Protein AF-A0A3M2EVM1-F1 (afdb_monomer)

Secondary structure (DSSP, 8-state):
--HHHHHHHHHHHHHHHHHHH-S-HHHHHHHHHHHHHHHHHSTT-HHHHHHHHHTS-----TTT--TT-EEEEEETTEEEEEEEEEEETTEEEEEEEEEE---S-------S------TTHHHHH-TT--PPP--------

Nearest PDB structures (foldseek):
  7jt1-assembly1_U  TM=2.505E-01  e=3.235E+00  Escherichia coli K-12
  3k44-assembly4_D  TM=2.406E-01  e=3.235E+00  Drosophila melanogaster

Solvent-accessible surface area (backbone atoms only — not comparable to full-atom values): 9031 Å² total; per-residue (Å²): 136,56,73,49,71,73,27,41,64,55,34,56,49,49,54,48,49,41,70,73,68,47,79,48,65,60,59,35,50,51,55,51,50,51,42,51,54,46,32,73,75,43,73,75,40,38,54,57,39,40,59,53,52,72,66,71,71,79,93,72,58,81,85,75,65,49,70,69,43,77,46,76,44,83,54,98,94,32,38,39,36,26,26,32,64,43,76,58,88,92,46,74,41,62,42,84,63,43,83,41,76,87,72,95,76,83,91,75,82,87,65,98,73,83,91,77,87,67,89,54,50,63,54,72,75,41,73,85,65,85,70,83,75,79,79,78,76,75,78,86,128

Mean predicted aligned error: 8.32 Å

Structure (mmCIF, N/CA/C/O backbone):
data_AF-A0A3M2EVM1-F1
#
_entry.id   AF-A0A3M2EVM1-F1
#
loop_
_atom_site.group_PDB
_atom_site.id
_atom_site.type_symbol
_atom_site.label_atom_id
_atom_site.label_alt_id
_atom_site.label_comp_id
_atom_site.label_asym_id
_atom_site.label_entity_id
_atom_site.label_seq_id
_atom_site.pdbx_PDB_ins_code
_atom_site.Cartn_x
_atom_site.Cartn_y
_atom_site.Cartn_z
_atom_site.occupancy
_atom_site.B_iso_or_equiv
_atom_site.auth_seq_id
_atom_site.auth_comp_id
_atom_site.auth_asym_id
_atom_site.auth_atom_id
_atom_site.pdbx_PDB_model_num
ATOM 1 N N . MET A 1 1 ? 6.120 8.498 -31.156 1.00 51.50 1 MET A N 1
ATOM 2 C CA . MET A 1 1 ? 5.994 8.463 -29.690 1.00 51.50 1 MET A CA 1
ATOM 3 C C . MET A 1 1 ? 4.532 8.591 -29.350 1.00 51.50 1 MET A C 1
ATOM 5 O O . MET A 1 1 ? 3.882 9.503 -29.851 1.00 51.50 1 MET A O 1
ATOM 9 N N . THR A 1 2 ? 4.002 7.641 -28.594 1.00 62.28 2 THR A N 1
ATOM 10 C CA . THR A 1 2 ? 2.619 7.713 -28.114 1.00 62.28 2 THR A CA 1
ATOM 11 C C . THR A 1 2 ? 2.567 8.568 -26.849 1.00 62.28 2 THR A C 1
ATOM 13 O O . THR A 1 2 ? 3.534 8.617 -26.095 1.00 62.28 2 THR A O 1
ATOM 16 N N . PHE A 1 3 ? 1.437 9.229 -26.594 1.00 60.69 3 PHE A N 1
ATOM 17 C CA . PHE A 1 3 ? 1.199 10.007 -25.367 1.00 60.69 3 PHE A CA 1
ATOM 18 C C . PHE A 1 3 ? 1.494 9.195 -24.087 1.00 60.69 3 PHE A C 1
ATOM 20 O O . PHE A 1 3 ? 2.049 9.699 -23.112 1.00 60.69 3 PHE A O 1
ATOM 27 N N . LYS A 1 4 ? 1.231 7.883 -24.145 1.00 63.31 4 LYS A N 1
ATOM 28 C CA . LYS A 1 4 ? 1.551 6.915 -23.096 1.00 63.31 4 LYS A CA 1
ATOM 29 C C . LYS A 1 4 ? 3.052 6.839 -22.783 1.00 63.31 4 LYS A C 1
ATOM 31 O O . LYS A 1 4 ? 3.411 6.750 -21.617 1.00 63.31 4 LYS A O 1
ATOM 36 N N . GLU A 1 5 ? 3.933 6.895 -23.782 1.00 65.50 5 GLU A N 1
ATOM 37 C CA . GLU A 1 5 ? 5.390 6.768 -23.590 1.00 65.50 5 GLU A CA 1
ATOM 38 C C . GLU A 1 5 ? 6.010 7.986 -22.892 1.00 65.50 5 GLU A C 1
ATOM 40 O O . GLU A 1 5 ? 6.996 7.844 -22.171 1.00 65.50 5 GLU A O 1
ATOM 45 N N . THR A 1 6 ? 5.433 9.175 -23.080 1.00 75.75 6 THR A N 1
ATOM 46 C CA . THR A 1 6 ? 5.966 10.424 -22.519 1.00 75.75 6 THR A CA 1
ATOM 47 C C . THR A 1 6 ? 5.571 10.651 -21.062 1.00 75.75 6 THR A C 1
ATOM 49 O O . THR A 1 6 ? 6.338 11.245 -20.310 1.00 75.75 6 THR A O 1
ATOM 52 N N . GLU A 1 7 ? 4.404 10.163 -20.643 1.00 84.62 7 GLU A N 1
ATOM 53 C CA . GLU A 1 7 ? 3.851 10.438 -19.310 1.00 84.62 7 GLU A CA 1
ATOM 54 C C . GLU A 1 7 ? 4.084 9.311 -18.291 1.00 84.62 7 GLU A C 1
ATOM 56 O O . GLU A 1 7 ? 4.111 9.554 -17.083 1.00 84.62 7 GLU A O 1
ATOM 61 N N . TYR A 1 8 ? 4.310 8.077 -18.751 1.00 88.44 8 TYR A N 1
ATOM 62 C CA . TYR A 1 8 ? 4.548 6.925 -17.873 1.00 88.44 8 TYR A CA 1
ATOM 63 C C . TYR A 1 8 ? 5.740 7.087 -16.907 1.00 88.44 8 TYR A C 1
ATOM 65 O O . TYR A 1 8 ? 5.630 6.660 -15.753 1.00 88.44 8 TYR A O 1
ATOM 73 N N . PRO A 1 9 ? 6.867 7.724 -17.294 1.00 90.25 9 PRO A N 1
ATOM 74 C CA . PRO A 1 9 ? 7.940 8.027 -16.349 1.00 90.25 9 PRO A CA 1
ATOM 75 C C . PRO A 1 9 ? 7.481 8.875 -15.155 1.00 90.25 9 PRO A C 1
ATOM 77 O O . PRO A 1 9 ? 7.997 8.688 -14.053 1.00 90.25 9 PRO A O 1
ATOM 80 N N . GLY A 1 10 ? 6.499 9.763 -15.352 1.00 88.38 10 GLY A N 1
ATOM 81 C CA . GLY A 1 10 ? 5.894 10.561 -14.284 1.00 88.38 10 GLY A CA 1
ATOM 82 C C . GLY A 1 10 ? 5.151 9.692 -13.271 1.00 88.38 10 GLY A C 1
ATOM 83 O O . GLY A 1 10 ? 5.419 9.788 -12.075 1.00 88.38 10 GLY A O 1
ATOM 84 N N . LEU A 1 11 ? 4.321 8.761 -13.752 1.00 91.94 11 LEU A N 1
ATOM 85 C CA . LEU A 1 11 ? 3.603 7.806 -12.900 1.00 91.94 11 LEU A CA 1
ATOM 86 C C . LEU A 1 11 ? 4.564 6.923 -12.087 1.00 91.94 11 LEU A C 1
ATOM 88 O O . LEU A 1 11 ? 4.379 6.729 -10.886 1.00 91.94 11 LEU A O 1
ATOM 92 N N . LEU A 1 12 ? 5.637 6.425 -12.712 1.00 93.31 12 LEU A N 1
ATOM 93 C CA . LEU A 1 12 ? 6.676 5.668 -12.003 1.00 93.31 12 LEU A CA 1
ATOM 94 C C . LEU A 1 12 ? 7.419 6.523 -10.966 1.00 93.31 12 LEU A C 1
ATOM 96 O O . LEU A 1 12 ? 7.805 6.015 -9.909 1.00 93.31 12 LEU A O 1
ATOM 100 N N . GLY A 1 13 ? 7.635 7.805 -11.268 1.00 92.56 13 GLY A N 1
ATOM 101 C CA . GLY A 1 13 ? 8.189 8.778 -10.331 1.00 92.56 13 GLY A CA 1
ATOM 102 C C . GLY A 1 13 ? 7.300 8.959 -9.103 1.00 92.56 13 GLY A C 1
ATOM 103 O O . GLY A 1 13 ? 7.804 8.943 -7.982 1.00 92.56 13 GLY A O 1
ATOM 104 N N . GLU A 1 14 ? 5.986 9.036 -9.299 1.00 92.38 14 GLU A N 1
ATOM 105 C CA . GLU A 1 14 ? 5.014 9.171 -8.213 1.00 92.38 14 GLU A CA 1
ATOM 106 C C . GLU A 1 14 ? 4.945 7.917 -7.332 1.00 92.38 14 GLU A C 1
ATOM 108 O O . GLU A 1 14 ? 5.015 8.022 -6.108 1.00 92.38 14 GLU A O 1
ATOM 113 N N . ILE A 1 15 ? 4.923 6.719 -7.928 1.00 95.00 15 ILE A N 1
ATOM 114 C CA . ILE A 1 15 ? 4.986 5.453 -7.173 1.00 95.00 15 ILE A CA 1
ATOM 115 C C . ILE A 1 15 ? 6.254 5.402 -6.310 1.00 95.00 15 ILE A C 1
ATOM 117 O O . ILE A 1 15 ? 6.202 5.011 -5.142 1.00 95.00 15 ILE A O 1
ATOM 121 N N . ARG A 1 16 ? 7.400 5.826 -6.863 1.00 94.31 16 ARG A N 1
ATOM 122 C CA . ARG A 1 16 ? 8.657 5.906 -6.107 1.00 94.31 16 ARG A CA 1
ATOM 123 C C . ARG A 1 16 ? 8.557 6.907 -4.960 1.00 94.31 16 ARG A C 1
ATOM 125 O O . ARG A 1 16 ? 8.950 6.575 -3.848 1.00 94.31 16 ARG A O 1
ATOM 132 N N . ARG A 1 17 ? 8.015 8.100 -5.216 1.00 94.19 17 ARG A N 1
ATOM 133 C CA . ARG A 1 17 ? 7.826 9.138 -4.198 1.00 94.19 17 ARG A CA 1
ATOM 134 C C . ARG A 1 17 ? 6.985 8.614 -3.035 1.00 94.19 17 ARG A C 1
ATOM 136 O O . ARG A 1 17 ? 7.383 8.793 -1.888 1.00 94.19 17 ARG A O 1
ATOM 143 N N . ILE A 1 18 ? 5.869 7.935 -3.310 1.00 94.06 18 ILE A N 1
ATOM 144 C CA . ILE A 1 18 ? 5.032 7.309 -2.274 1.00 94.06 18 ILE A CA 1
ATOM 145 C C . ILE A 1 18 ? 5.860 6.301 -1.468 1.00 94.06 18 ILE A C 1
ATOM 147 O O . ILE A 1 18 ? 5.906 6.398 -0.247 1.00 94.06 18 ILE A O 1
ATOM 151 N N . ALA A 1 19 ? 6.584 5.399 -2.136 1.00 91.88 19 ALA A N 1
ATOM 152 C CA . ALA A 1 19 ? 7.389 4.374 -1.469 1.00 91.88 19 ALA A CA 1
ATOM 153 C C . ALA A 1 19 ? 8.557 4.923 -0.620 1.00 91.88 19 ALA A C 1
ATOM 155 O O . ALA A 1 19 ? 9.021 4.234 0.286 1.00 91.88 19 ALA A O 1
ATOM 156 N N . GLU A 1 20 ? 9.060 6.122 -0.923 1.00 91.44 20 GLU A N 1
ATOM 157 C CA . GLU A 1 20 ? 10.194 6.741 -0.219 1.00 91.44 20 GLU A CA 1
ATOM 158 C C . GLU A 1 20 ? 9.770 7.729 0.879 1.00 91.44 20 GLU A C 1
ATOM 160 O O . GLU A 1 20 ? 10.519 7.930 1.834 1.00 91.44 20 GLU A O 1
ATOM 165 N N . THR A 1 21 ? 8.604 8.368 0.740 1.00 91.00 21 THR A N 1
ATOM 166 C CA . THR A 1 21 ? 8.172 9.465 1.628 1.00 91.00 21 THR A CA 1
ATOM 167 C C . THR A 1 21 ? 7.063 9.083 2.599 1.00 91.00 21 THR A C 1
ATOM 169 O O . THR A 1 21 ? 6.964 9.700 3.660 1.00 91.00 21 THR A O 1
ATOM 172 N N . GLU A 1 22 ? 6.245 8.084 2.264 1.00 90.25 22 GLU A N 1
ATOM 173 C CA . GLU A 1 22 ? 5.147 7.648 3.120 1.00 90.25 22 GLU A CA 1
ATOM 174 C C . GLU A 1 22 ? 5.692 6.859 4.313 1.00 90.25 22 GLU A C 1
ATOM 176 O O . GLU A 1 22 ? 6.407 5.867 4.149 1.00 90.25 22 GLU A O 1
ATOM 181 N N . ARG A 1 23 ? 5.379 7.317 5.529 1.00 85.25 23 ARG A N 1
ATOM 182 C CA . ARG A 1 23 ? 5.911 6.706 6.760 1.00 85.25 23 ARG A CA 1
ATOM 183 C C . ARG A 1 23 ? 5.151 5.451 7.147 1.00 85.25 23 ARG A C 1
ATOM 185 O O . ARG A 1 23 ? 5.748 4.547 7.728 1.00 85.25 23 ARG A O 1
ATOM 192 N N . ASP A 1 24 ? 3.863 5.411 6.823 1.00 87.62 24 ASP A N 1
ATOM 193 C CA . ASP A 1 24 ? 3.020 4.245 7.030 1.00 87.62 24 ASP A CA 1
ATOM 194 C C . ASP A 1 24 ? 3.127 3.296 5.821 1.00 87.62 24 ASP A C 1
ATOM 196 O O . ASP A 1 24 ? 2.534 3.560 4.769 1.00 87.62 24 ASP A O 1
ATOM 200 N N . PRO A 1 25 ? 3.849 2.162 5.930 1.00 88.50 25 PRO A N 1
ATOM 201 C CA . PRO A 1 25 ? 3.965 1.216 4.824 1.00 88.50 25 PRO A CA 1
ATOM 202 C C . PRO A 1 25 ? 2.620 0.610 4.397 1.00 88.50 25 PRO A C 1
ATOM 204 O O . PRO A 1 25 ? 2.492 0.199 3.241 1.00 88.50 25 PRO A O 1
ATOM 207 N N . ALA A 1 26 ? 1.623 0.547 5.288 1.00 90.25 26 ALA A N 1
ATOM 208 C CA . ALA A 1 26 ? 0.295 0.051 4.947 1.00 90.25 26 ALA A CA 1
ATOM 209 C C . ALA A 1 26 ? -0.445 1.059 4.054 1.00 90.25 26 ALA A C 1
ATOM 211 O O . ALA A 1 26 ? -0.920 0.683 2.980 1.00 90.25 26 ALA A O 1
ATOM 212 N N . LEU A 1 27 ? -0.456 2.342 4.431 1.00 91.75 27 LEU A N 1
ATOM 213 C CA . LEU A 1 27 ? -1.003 3.411 3.593 1.00 91.75 27 LEU A CA 1
ATOM 214 C C . LEU A 1 27 ? -0.261 3.528 2.256 1.00 91.75 27 LEU A C 1
ATOM 216 O O . LEU A 1 27 ? -0.900 3.650 1.212 1.00 91.75 27 LEU A O 1
ATOM 220 N N . ALA A 1 28 ? 1.073 3.423 2.253 1.00 92.69 28 ALA A N 1
ATOM 221 C CA . ALA A 1 28 ? 1.866 3.444 1.023 1.00 92.69 28 ALA A CA 1
ATOM 222 C C . ALA A 1 28 ? 1.407 2.356 0.038 1.00 92.69 28 ALA A C 1
ATOM 224 O O . ALA A 1 28 ? 1.236 2.613 -1.157 1.00 92.69 28 ALA A O 1
ATOM 225 N N . LEU A 1 29 ? 1.173 1.142 0.547 1.00 92.75 29 LEU A N 1
ATOM 226 C CA . LEU A 1 29 ? 0.691 0.018 -0.245 1.00 92.75 29 LEU A CA 1
ATOM 227 C C . LEU A 1 29 ? -0.722 0.258 -0.794 1.00 92.75 29 LEU A C 1
ATOM 229 O O . LEU A 1 29 ? -0.948 -0.012 -1.973 1.00 92.75 29 LEU A O 1
ATOM 233 N N . GLU A 1 30 ? -1.652 0.774 0.015 1.00 93.31 30 GLU A N 1
ATOM 234 C CA . GLU A 1 30 ? -3.013 1.092 -0.446 1.00 93.31 30 GLU A CA 1
ATOM 235 C C . GLU A 1 30 ? -3.023 2.191 -1.510 1.00 93.31 30 GLU A C 1
ATOM 237 O O . GLU A 1 30 ? -3.667 2.035 -2.545 1.00 93.31 30 GLU A O 1
ATOM 242 N N . ARG A 1 31 ? -2.227 3.252 -1.336 1.00 94.69 31 ARG A N 1
ATOM 243 C CA . ARG A 1 31 ? -2.085 4.309 -2.351 1.00 94.69 31 ARG A CA 1
ATOM 244 C C . ARG A 1 31 ? -1.587 3.753 -3.684 1.00 94.69 31 ARG A C 1
ATOM 246 O O . ARG A 1 31 ? -2.118 4.099 -4.736 1.00 94.69 31 ARG A O 1
ATOM 253 N N . ILE A 1 32 ? -0.578 2.878 -3.654 1.00 95.69 32 ILE A N 1
ATOM 254 C CA . ILE A 1 32 ? -0.048 2.239 -4.868 1.00 95.69 32 ILE A CA 1
ATOM 255 C C . ILE A 1 32 ? -1.097 1.312 -5.501 1.00 95.69 32 ILE A C 1
ATOM 257 O O . ILE A 1 32 ? -1.219 1.281 -6.725 1.00 95.69 32 ILE A O 1
ATOM 261 N N . ARG A 1 33 ? -1.870 0.569 -4.698 1.00 95.06 33 ARG A N 1
ATOM 262 C CA . ARG A 1 33 ? -2.974 -0.266 -5.200 1.00 95.06 33 ARG A CA 1
ATOM 263 C C . ARG A 1 33 ? -4.035 0.573 -5.900 1.00 95.06 33 ARG A C 1
ATOM 265 O O . ARG A 1 33 ? -4.425 0.218 -7.009 1.00 95.06 33 ARG A O 1
ATOM 272 N N . GLU A 1 34 ? -4.445 1.687 -5.304 1.00 95.38 34 GLU A N 1
ATOM 273 C CA . GLU A 1 34 ? -5.449 2.569 -5.898 1.00 95.38 34 GLU A CA 1
ATOM 274 C C . GLU A 1 34 ? -4.938 3.210 -7.196 1.00 95.38 34 GLU A C 1
ATOM 276 O O . GLU A 1 34 ? -5.644 3.212 -8.201 1.00 95.38 34 GLU A O 1
ATOM 281 N N . LEU A 1 35 ? -3.668 3.631 -7.243 1.00 95.38 35 LEU A N 1
ATOM 282 C CA . LEU A 1 35 ? -3.026 4.080 -8.486 1.00 95.38 35 LEU A CA 1
ATOM 283 C C . LEU A 1 35 ? -3.101 3.027 -9.601 1.00 95.38 35 LEU A C 1
ATOM 285 O O . LEU A 1 35 ? -3.430 3.359 -10.740 1.00 95.38 35 LEU A O 1
ATOM 289 N N . ILE A 1 36 ? -2.822 1.759 -9.281 1.00 94.94 36 ILE A N 1
ATOM 290 C CA . ILE A 1 36 ? -2.926 0.645 -10.235 1.00 94.94 36 ILE A CA 1
ATOM 291 C C . ILE A 1 36 ? -4.385 0.435 -10.666 1.00 94.94 36 ILE A C 1
ATOM 293 O O . ILE A 1 36 ? -4.652 0.179 -11.838 1.00 94.94 36 ILE A O 1
ATOM 297 N N . LEU A 1 37 ? -5.353 0.545 -9.752 1.00 95.44 37 LEU A N 1
ATOM 298 C CA . LEU A 1 37 ? -6.775 0.427 -10.089 1.00 95.44 37 LEU A CA 1
ATOM 299 C C . LEU A 1 37 ? -7.236 1.545 -11.033 1.00 95.44 37 LEU A C 1
ATOM 301 O O . LEU A 1 37 ? -7.968 1.272 -11.986 1.00 95.44 37 LEU A O 1
ATOM 305 N N . ILE A 1 38 ? -6.784 2.780 -10.810 1.00 94.75 38 ILE A N 1
ATOM 306 C CA . ILE A 1 38 ? -7.080 3.918 -11.687 1.00 94.75 38 ILE A CA 1
ATOM 307 C C . ILE A 1 38 ? -6.406 3.725 -13.052 1.00 94.75 38 ILE A C 1
ATOM 309 O O . ILE A 1 38 ? -7.068 3.892 -14.076 1.00 94.75 38 ILE A O 1
ATOM 313 N N . GLU A 1 39 ? -5.135 3.312 -13.095 1.00 94.38 39 GLU A N 1
ATOM 314 C CA . GLU A 1 39 ? -4.421 3.027 -14.350 1.00 94.38 39 GLU A CA 1
ATOM 315 C C . GLU A 1 39 ? -5.137 1.961 -15.185 1.00 94.38 39 GLU A C 1
ATOM 317 O O . GLU A 1 39 ? -5.354 2.172 -16.376 1.00 94.38 39 GLU A O 1
ATOM 322 N N . ASN A 1 40 ? -5.628 0.890 -14.555 1.00 94.25 40 ASN A N 1
ATOM 323 C CA . ASN A 1 40 ? -6.416 -0.138 -15.238 1.00 94.25 40 ASN A CA 1
ATOM 324 C C . ASN A 1 40 ? -7.735 0.397 -15.826 1.00 94.25 40 ASN A C 1
ATOM 326 O O . ASN A 1 40 ? -8.220 -0.133 -16.827 1.00 94.25 40 ASN A O 1
ATOM 330 N N . ARG A 1 41 ? -8.334 1.435 -15.223 1.00 94.50 41 ARG A N 1
ATOM 331 C CA . ARG A 1 41 ? -9.568 2.069 -15.724 1.00 94.50 41 ARG A CA 1
ATOM 332 C C . ARG A 1 41 ? -9.301 3.039 -16.876 1.00 94.50 41 ARG A C 1
ATOM 334 O O . ARG A 1 41 ? -10.129 3.136 -17.779 1.00 94.50 41 ARG A O 1
ATOM 341 N N . ILE A 1 42 ? -8.172 3.751 -16.854 1.00 91.75 42 ILE A N 1
ATOM 342 C CA . ILE A 1 42 ? -7.801 4.769 -17.854 1.00 91.75 42 ILE A CA 1
ATOM 343 C C . ILE A 1 42 ? -6.358 4.590 -18.380 1.00 91.75 42 ILE A C 1
ATOM 345 O O . ILE A 1 42 ? -5.545 5.516 -18.314 1.00 91.75 42 ILE A O 1
ATOM 349 N N . PRO A 1 43 ? -6.021 3.440 -18.997 1.00 89.00 43 PRO A N 1
ATOM 350 C CA . PRO A 1 43 ? -4.634 3.049 -19.303 1.00 89.00 43 PRO A CA 1
ATOM 351 C C . PRO A 1 43 ? -3.948 3.882 -20.398 1.00 89.00 43 PRO A C 1
ATOM 353 O O . PRO A 1 43 ? -2.760 3.693 -20.686 1.00 89.00 43 PRO A O 1
ATOM 356 N N . LEU A 1 44 ? -4.699 4.767 -21.061 1.00 90.50 44 LEU A N 1
ATOM 357 C CA . LEU A 1 44 ? -4.206 5.687 -22.087 1.00 90.50 44 LEU A CA 1
ATOM 358 C C . LEU A 1 44 ? -3.787 7.052 -21.519 1.00 90.50 44 LEU A C 1
ATOM 360 O O . LEU A 1 44 ? -3.210 7.844 -22.260 1.00 90.50 44 LEU A O 1
ATOM 364 N N . TYR A 1 45 ? -4.041 7.313 -20.230 1.00 90.31 45 TYR A N 1
ATOM 365 C CA . TYR A 1 45 ? -3.845 8.626 -19.606 1.00 90.31 45 TYR A CA 1
ATOM 366 C C . TYR A 1 45 ? -3.011 8.570 -18.311 1.00 90.31 45 TYR A C 1
ATOM 368 O O . TYR A 1 45 ? -3.495 8.974 -17.250 1.00 90.31 45 TYR A O 1
ATOM 376 N N . PRO A 1 46 ? -1.755 8.089 -18.347 1.00 90.69 46 PRO A N 1
ATOM 377 C CA . PRO A 1 46 ? -0.925 7.992 -17.144 1.00 90.69 4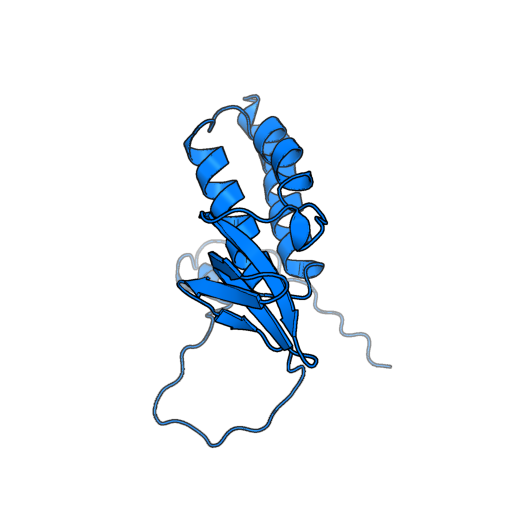6 PRO A CA 1
ATOM 378 C C . PRO A 1 46 ? -0.648 9.346 -16.463 1.00 90.69 46 PRO A C 1
ATOM 380 O O . PRO A 1 46 ? -0.470 9.382 -15.243 1.00 90.69 46 PRO A O 1
ATOM 383 N N . GLY A 1 47 ? -0.673 10.468 -17.193 1.00 90.88 47 GLY A N 1
ATOM 384 C CA . GLY A 1 47 ? -0.610 11.808 -16.604 1.00 90.88 47 GLY A CA 1
ATOM 385 C C . GLY A 1 47 ? -1.806 12.118 -15.699 1.00 90.88 47 GLY A C 1
ATOM 386 O O . GLY A 1 47 ? -1.621 12.623 -14.592 1.00 90.88 47 GLY A O 1
ATOM 387 N N . LEU A 1 48 ? -3.024 11.731 -16.103 1.00 91.31 48 LEU A N 1
ATOM 388 C CA . LEU A 1 48 ? -4.220 11.872 -15.261 1.00 91.31 48 LEU A CA 1
ATOM 389 C C . LEU A 1 48 ? -4.161 10.956 -14.038 1.00 91.31 48 LEU A C 1
ATOM 391 O O . LEU A 1 48 ? -4.517 11.387 -12.945 1.00 91.31 48 LEU A O 1
ATOM 395 N N . VAL A 1 49 ? -3.666 9.723 -14.201 1.00 93.62 49 VAL A N 1
ATOM 396 C CA . VAL A 1 49 ? -3.448 8.801 -13.072 1.00 93.62 49 VAL A CA 1
ATOM 397 C C . VAL A 1 49 ? -2.504 9.434 -12.046 1.00 93.62 49 VAL A C 1
ATOM 399 O O . VAL A 1 49 ? -2.787 9.417 -10.853 1.00 93.62 49 VAL A O 1
ATOM 402 N N . THR A 1 50 ? -1.411 10.041 -12.515 1.00 92.56 50 THR A N 1
ATOM 403 C CA . THR A 1 50 ? -0.438 10.733 -11.657 1.00 92.56 50 THR A CA 1
ATOM 404 C C . THR A 1 50 ? -1.083 11.898 -10.908 1.00 92.56 50 THR A C 1
ATOM 406 O O . THR A 1 50 ? -0.911 12.011 -9.697 1.00 92.56 50 THR A O 1
ATOM 409 N N . LEU A 1 51 ? -1.851 12.738 -11.610 1.00 91.25 51 LEU A N 1
ATOM 410 C CA . LEU A 1 51 ? -2.528 13.897 -11.025 1.00 91.25 51 LEU A CA 1
ATOM 411 C C . LEU A 1 51 ? -3.527 13.487 -9.934 1.00 91.25 51 LEU A C 1
ATOM 413 O O . LEU A 1 51 ? -3.478 14.020 -8.830 1.00 91.25 51 LEU A O 1
ATOM 417 N N . VAL A 1 52 ? -4.397 12.512 -10.218 1.00 91.31 52 VAL A N 1
ATOM 418 C CA . VAL A 1 52 ? -5.364 11.988 -9.236 1.00 91.31 52 VAL A CA 1
ATOM 419 C C . VAL A 1 52 ? -4.641 11.317 -8.066 1.00 91.31 52 VAL A C 1
ATOM 421 O O . VAL A 1 52 ? -5.040 11.472 -6.916 1.00 91.31 52 VAL A O 1
ATOM 424 N N . GLY A 1 53 ? -3.533 10.630 -8.349 1.00 88.62 53 GLY A N 1
ATOM 425 C CA . GLY A 1 53 ? -2.641 10.018 -7.368 1.00 88.62 53 GLY A CA 1
ATOM 426 C C . GLY A 1 53 ? -2.189 10.942 -6.243 1.00 88.62 53 GLY A C 1
ATOM 427 O O . GLY A 1 53 ? -2.120 10.541 -5.077 1.00 88.62 53 GLY A O 1
ATOM 428 N N . GLN A 1 54 ? -1.898 12.193 -6.597 1.00 88.50 54 GLN A N 1
ATOM 429 C CA . GLN A 1 54 ? -1.429 13.210 -5.660 1.00 88.50 54 GLN A CA 1
ATOM 430 C C . GLN A 1 54 ? -2.517 13.628 -4.664 1.00 88.50 54 GLN A C 1
ATOM 432 O O . GLN A 1 54 ? -2.186 13.995 -3.540 1.00 88.50 54 GLN A O 1
ATOM 437 N N . SER A 1 55 ? -3.790 13.513 -5.047 1.00 89.88 55 SER A N 1
ATOM 438 C CA . SER A 1 55 ? -4.957 13.839 -4.221 1.00 89.88 55 SER A CA 1
ATOM 439 C C . SER A 1 55 ? -5.667 12.612 -3.636 1.00 89.88 55 SER A C 1
ATOM 441 O O . SER 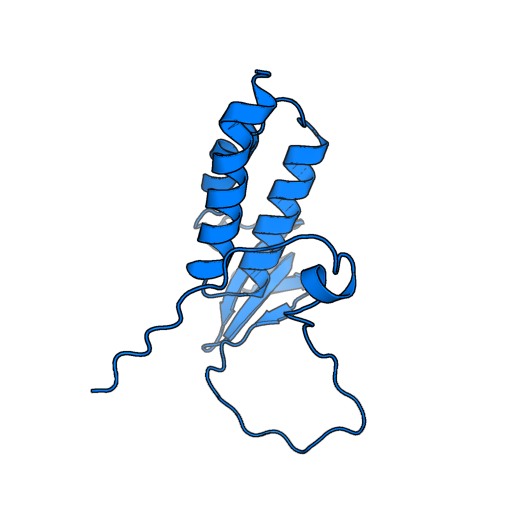A 1 55 ? -6.780 12.741 -3.146 1.00 89.88 55 SER A O 1
ATOM 443 N N . LEU A 1 56 ? -5.068 11.415 -3.702 1.00 91.88 56 LEU A N 1
ATOM 444 C CA . LEU A 1 56 ? -5.690 10.183 -3.186 1.00 91.88 56 LEU A CA 1
ATOM 445 C C . LEU A 1 56 ? -5.854 10.152 -1.665 1.00 91.88 56 LEU A C 1
ATOM 447 O O . LEU A 1 56 ? -6.652 9.373 -1.155 1.00 91.88 56 LEU A O 1
ATOM 451 N N . VAL A 1 57 ? -5.048 10.930 -0.948 1.00 92.12 57 VAL A N 1
ATOM 452 C CA . VAL A 1 57 ? -5.070 10.987 0.512 1.00 92.12 57 VAL A CA 1
ATOM 453 C C . VAL A 1 57 ? -5.331 12.421 0.917 1.00 92.12 57 VAL A C 1
ATOM 455 O O . VAL A 1 57 ? -4.616 13.329 0.491 1.00 92.12 57 VAL A O 1
ATOM 458 N N . GLU A 1 58 ? -6.331 12.593 1.764 1.00 92.31 58 GLU A N 1
ATOM 459 C CA . GLU A 1 58 ? -6.699 13.860 2.371 1.00 92.31 58 GLU A CA 1
ATOM 460 C C . GLU A 1 58 ? -6.765 13.714 3.890 1.00 92.31 58 GLU A C 1
ATOM 462 O O . GLU A 1 58 ? -7.006 12.630 4.425 1.00 92.31 58 GLU A O 1
ATOM 467 N N . GLU A 1 59 ? -6.520 14.818 4.589 1.00 91.44 59 GLU A N 1
ATOM 468 C CA . GLU A 1 59 ? -6.700 14.888 6.032 1.00 91.44 59 GLU A CA 1
ATOM 469 C C . GLU A 1 59 ? -8.141 15.314 6.319 1.00 91.44 59 GLU A C 1
ATOM 471 O O . GLU A 1 59 ? -8.572 16.398 5.924 1.00 91.44 59 GLU A O 1
ATOM 476 N N . VAL A 1 60 ? -8.888 14.448 7.001 1.00 92.31 60 VAL A N 1
ATOM 477 C CA . VAL A 1 60 ? -10.298 14.666 7.344 1.00 92.31 60 VAL A CA 1
ATOM 478 C C . VAL A 1 60 ? -10.511 14.496 8.839 1.00 92.31 60 VAL A C 1
ATOM 480 O O . VAL A 1 60 ? -9.791 13.757 9.516 1.00 92.31 60 VAL A O 1
ATOM 483 N N . SER A 1 61 ? -11.517 15.180 9.384 1.00 90.38 61 SER A N 1
ATOM 484 C CA . SER A 1 61 ? -11.850 15.016 10.794 1.00 90.38 61 SER A CA 1
ATOM 485 C C . SER A 1 61 ? -12.545 13.670 11.027 1.00 90.38 61 SER A C 1
ATOM 487 O O . SER A 1 61 ? -13.324 13.200 10.202 1.00 90.38 61 SER A O 1
ATOM 489 N N . VAL A 1 62 ? -12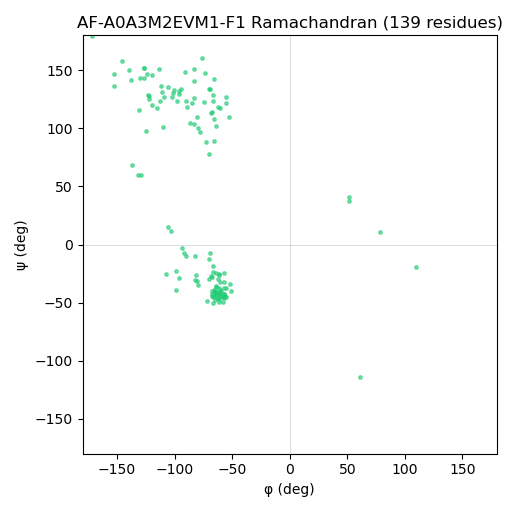.344 13.061 12.202 1.00 87.31 62 VAL A N 1
ATOM 490 C CA . VAL A 1 62 ? -13.032 11.803 12.573 1.00 87.31 62 VAL A CA 1
ATOM 491 C C . VAL A 1 62 ? -14.563 11.943 12.527 1.00 87.31 62 VAL A C 1
ATOM 493 O O . VAL A 1 62 ? -15.281 10.956 12.363 1.00 87.31 62 VAL A O 1
ATOM 496 N N . SER A 1 63 ? -15.085 13.163 12.681 1.00 88.44 63 SER A N 1
ATOM 497 C CA . SER A 1 63 ? -16.514 13.462 12.546 1.00 88.44 63 SER A CA 1
ATOM 498 C C . SER A 1 63 ? -17.052 13.301 11.128 1.00 88.44 63 SER A C 1
ATOM 500 O O . SER A 1 63 ? -18.241 13.002 11.004 1.00 88.44 63 SER A O 1
ATOM 502 N N . ASP A 1 64 ? -16.202 13.474 10.117 1.00 91.12 64 ASP A N 1
ATOM 503 C CA . ASP A 1 64 ? -16.579 13.450 8.699 1.00 91.12 64 ASP A CA 1
ATOM 504 C C . ASP A 1 64 ? -16.487 12.040 8.095 1.00 91.12 64 ASP A C 1
ATOM 506 O O . ASP A 1 64 ? -16.993 11.796 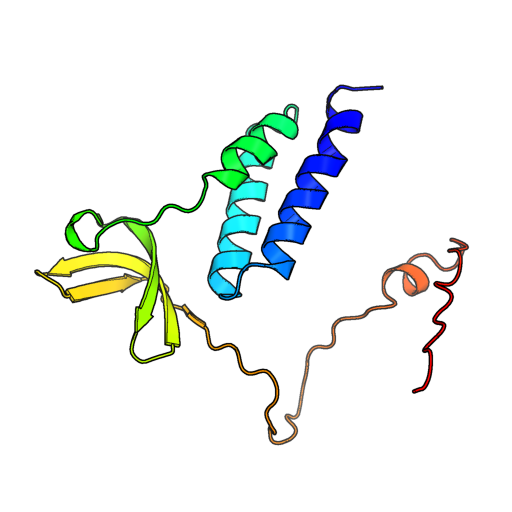7.002 1.00 91.12 64 ASP A O 1
ATOM 510 N N . LEU A 1 65 ? -15.897 11.092 8.830 1.00 93.00 65 LEU A N 1
ATOM 511 C CA . LEU A 1 65 ? -15.751 9.708 8.394 1.00 93.00 65 LEU A CA 1
ATOM 512 C C . LEU A 1 65 ? -17.091 8.971 8.339 1.00 93.00 65 LEU A C 1
ATOM 514 O O . LEU A 1 65 ? -17.882 8.965 9.294 1.00 93.00 65 LEU A O 1
ATOM 518 N N . SER A 1 66 ? -17.286 8.262 7.235 1.00 93.75 66 SER A N 1
ATOM 519 C CA . SER A 1 66 ? -18.463 7.461 6.929 1.00 93.75 66 SER A CA 1
ATOM 520 C C . SER A 1 66 ? -18.129 5.966 6.873 1.00 93.75 66 SER A C 1
ATOM 522 O O . SER A 1 66 ? -17.007 5.577 6.544 1.00 93.75 66 SER A O 1
ATOM 524 N N . PRO A 1 67 ? -19.090 5.075 7.189 1.00 95.12 67 PRO A N 1
ATOM 525 C CA . PRO A 1 67 ? -18.914 3.649 6.946 1.00 95.12 67 PRO A CA 1
ATOM 526 C C . PRO A 1 67 ? -18.580 3.373 5.474 1.00 95.12 67 PRO A C 1
ATOM 528 O O . PRO A 1 67 ? -19.325 3.777 4.585 1.00 95.12 67 PRO A O 1
ATOM 531 N N . GLY A 1 68 ? -17.488 2.650 5.235 1.00 94.44 68 GLY A N 1
ATOM 532 C CA . GLY A 1 68 ? -16.938 2.374 3.907 1.00 94.44 68 GLY A CA 1
ATOM 533 C C . GLY A 1 68 ? -15.617 3.085 3.619 1.00 94.44 68 GLY A C 1
ATOM 534 O O . GLY A 1 68 ? -14.880 2.611 2.759 1.00 94.44 68 GLY A O 1
ATOM 535 N N . ASP A 1 69 ? -15.282 4.141 4.363 1.00 94.50 69 ASP A N 1
ATOM 536 C CA . ASP A 1 69 ? -14.044 4.888 4.143 1.00 94.50 69 ASP A CA 1
ATOM 537 C C . ASP A 1 69 ? -12.822 4.067 4.562 1.00 94.50 69 ASP A C 1
ATOM 539 O O . ASP A 1 69 ? -12.792 3.479 5.649 1.00 94.50 69 ASP A O 1
ATOM 543 N N . THR A 1 70 ? -11.794 4.048 3.713 1.00 94.75 70 THR A N 1
ATOM 544 C CA . THR A 1 70 ? -10.471 3.524 4.068 1.00 94.75 70 THR A CA 1
ATOM 545 C C . THR A 1 70 ? -9.679 4.632 4.743 1.00 94.75 70 THR A C 1
ATOM 547 O O . THR A 1 70 ? -9.454 5.684 4.152 1.00 94.75 70 THR A O 1
ATOM 550 N N . VAL A 1 71 ? -9.238 4.391 5.973 1.00 94.06 71 VAL A N 1
ATOM 551 C CA . VAL A 1 71 ? -8.580 5.395 6.811 1.00 94.06 71 VAL A CA 1
ATOM 552 C C . VAL A 1 71 ? -7.282 4.851 7.388 1.00 94.06 71 VAL A C 1
ATOM 554 O O . VAL A 1 71 ? -7.205 3.676 7.751 1.00 94.06 71 VAL A O 1
ATOM 557 N N . SER A 1 72 ? -6.275 5.718 7.486 1.00 93.19 72 SER A N 1
ATOM 558 C CA . SER A 1 72 ? -5.081 5.496 8.302 1.00 93.19 72 SER A CA 1
ATOM 559 C C . SER A 1 72 ? -5.138 6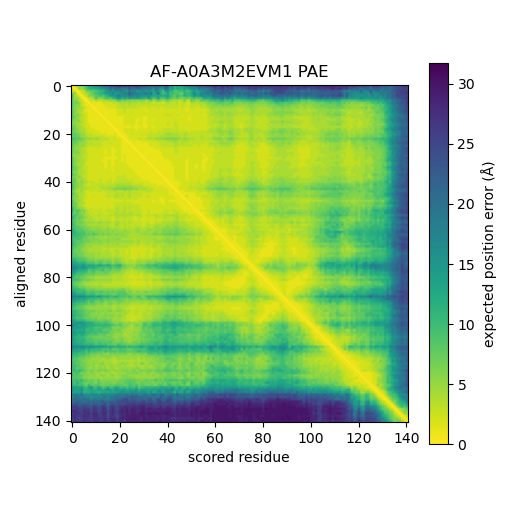.445 9.499 1.00 93.19 72 SER A C 1
ATOM 561 O O . SER A 1 72 ? -5.393 7.638 9.336 1.00 93.19 72 SER A O 1
ATOM 563 N N . LEU A 1 73 ? -4.998 5.898 10.705 1.00 91.56 73 LEU A N 1
ATOM 564 C CA . LEU A 1 73 ? -5.138 6.602 11.978 1.00 91.56 73 LEU A CA 1
ATOM 565 C C . LEU A 1 73 ? -3.887 6.371 12.822 1.00 91.56 73 LEU A C 1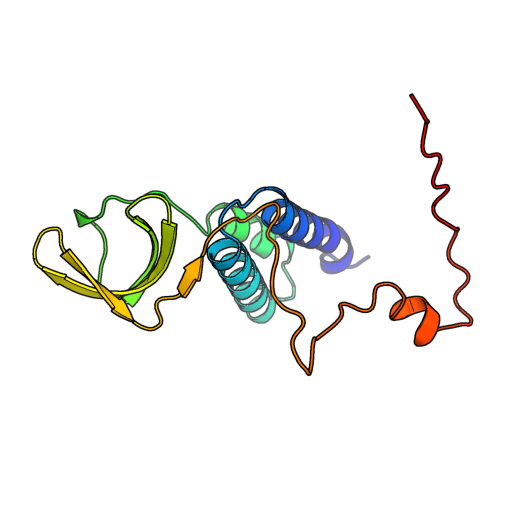
ATOM 567 O O . LEU A 1 73 ? -3.415 5.238 12.900 1.00 91.56 73 LEU A O 1
ATOM 571 N N . ASP A 1 74 ? -3.446 7.374 13.572 1.00 88.56 74 ASP A N 1
ATOM 572 C CA . ASP A 1 74 ? -2.493 7.154 14.658 1.00 88.56 74 ASP A CA 1
ATOM 573 C C . ASP A 1 74 ? -3.232 6.870 15.974 1.00 88.56 74 ASP A C 1
ATOM 575 O O . ASP A 1 74 ? -4.049 7.666 16.442 1.00 88.56 74 ASP A O 1
ATOM 579 N N . ALA A 1 75 ? -2.929 5.726 16.589 1.00 83.50 75 ALA A N 1
ATOM 580 C CA . ALA A 1 75 ? -3.449 5.300 17.884 1.00 83.50 75 ALA A CA 1
ATOM 581 C C . ALA A 1 75 ? -2.291 4.830 18.777 1.00 83.50 75 ALA A C 1
ATOM 583 O O . ALA A 1 75 ? -1.617 3.848 18.471 1.00 83.50 75 ALA A O 1
ATOM 584 N N . ASP A 1 76 ? -2.047 5.543 19.881 1.00 81.00 76 ASP A N 1
ATOM 585 C CA . ASP A 1 76 ? -1.027 5.207 20.889 1.00 81.00 76 ASP A CA 1
ATOM 586 C C . ASP A 1 76 ? 0.384 4.952 20.315 1.00 81.00 76 ASP A C 1
ATOM 588 O O . ASP A 1 76 ? 1.099 4.040 20.729 1.00 81.00 76 ASP A O 1
ATOM 592 N N . GLY A 1 77 ? 0.795 5.767 19.336 1.00 76.81 77 GLY A N 1
ATOM 593 C CA . GLY A 1 77 ? 2.111 5.664 18.691 1.00 76.81 77 GLY A CA 1
ATOM 594 C C . GLY A 1 77 ? 2.221 4.552 17.645 1.00 76.81 77 GLY A C 1
ATOM 595 O O . GLY A 1 77 ? 3.323 4.251 17.187 1.00 76.81 77 GLY A O 1
ATOM 596 N N . ARG A 1 78 ? 1.094 3.946 17.268 1.00 84.62 78 ARG A N 1
ATOM 597 C CA . ARG A 1 78 ? 0.990 2.945 16.208 1.00 84.62 78 ARG A CA 1
ATOM 598 C C . ARG A 1 78 ? 0.059 3.452 15.127 1.00 84.62 78 ARG A C 1
ATOM 600 O O . ARG A 1 78 ? -0.946 4.088 15.436 1.00 84.62 78 ARG A O 1
ATOM 607 N N . THR A 1 79 ? 0.347 3.104 13.882 1.00 89.88 79 THR A N 1
ATOM 608 C CA . THR A 1 79 ? -0.524 3.473 12.773 1.00 89.88 79 THR A CA 1
ATOM 609 C C . THR A 1 79 ? -1.458 2.306 12.452 1.00 89.88 79 THR A C 1
ATOM 611 O O . THR A 1 79 ? -1.037 1.153 12.341 1.00 89.88 79 THR A O 1
ATOM 614 N N . LEU A 1 80 ? -2.753 2.591 12.362 1.00 92.12 80 LEU A N 1
ATOM 615 C CA . LEU A 1 80 ? -3.817 1.643 12.056 1.00 92.12 80 LEU A CA 1
ATOM 616 C C . LEU A 1 80 ? -4.450 2.016 10.724 1.00 92.12 80 LEU A C 1
ATOM 618 O O . LEU A 1 80 ? -5.082 3.061 10.610 1.00 92.12 80 LEU A O 1
ATOM 622 N N . LEU A 1 81 ? -4.349 1.118 9.752 1.00 93.81 81 LEU A N 1
ATOM 623 C CA . LEU A 1 81 ? -5.062 1.220 8.487 1.00 93.81 81 LEU A CA 1
ATOM 624 C C . LEU A 1 81 ? -6.289 0.307 8.529 1.00 93.81 81 LEU A C 1
ATOM 626 O O . LEU A 1 81 ? -6.162 -0.859 8.891 1.00 93.81 81 LEU A O 1
ATOM 630 N N . GLY A 1 82 ? -7.464 0.776 8.120 1.00 94.38 82 GLY A N 1
ATOM 631 C CA . GLY A 1 82 ? -8.638 -0.088 7.997 1.00 94.38 82 GLY A CA 1
ATOM 632 C C . GLY A 1 82 ? -9.825 0.591 7.330 1.00 94.38 82 GLY A C 1
ATOM 633 O O . GLY A 1 82 ? -9.768 1.761 6.972 1.00 94.38 82 GLY A O 1
ATOM 634 N N . ILE A 1 83 ? -10.916 -0.158 7.174 1.00 95.88 83 ILE A N 1
ATOM 635 C CA . ILE A 1 83 ? -12.163 0.339 6.582 1.00 95.88 83 ILE A CA 1
ATOM 636 C C . ILE A 1 83 ? -13.160 0.629 7.700 1.00 95.88 83 ILE A C 1
ATOM 638 O O . ILE A 1 83 ? -13.454 -0.263 8.498 1.00 95.88 83 ILE A O 1
ATOM 642 N N . VAL A 1 84 ? -13.728 1.830 7.751 1.00 96.38 84 VAL A N 1
ATOM 643 C CA . VAL A 1 84 ? -14.744 2.187 8.748 1.00 96.38 84 VAL A CA 1
ATOM 644 C C . VAL A 1 84 ? -15.974 1.297 8.565 1.00 96.38 84 VAL A C 1
ATOM 646 O O . VAL A 1 84 ? -16.625 1.292 7.525 1.00 96.38 84 VAL A O 1
ATOM 649 N N . ALA A 1 85 ? -16.305 0.515 9.585 1.00 96.25 85 ALA A N 1
ATOM 650 C CA . ALA A 1 85 ? -17.484 -0.344 9.607 1.00 96.25 85 ALA A CA 1
ATOM 651 C C . ALA A 1 85 ? -18.645 0.300 10.363 1.00 96.25 85 ALA A C 1
ATOM 653 O O . ALA A 1 85 ? -19.797 0.163 9.959 1.00 96.25 85 ALA A O 1
ATOM 654 N N . GLU A 1 86 ? -18.337 0.980 11.466 1.00 95.38 86 GLU A N 1
ATOM 655 C CA . GLU A 1 86 ? -19.309 1.653 12.320 1.00 95.38 86 GLU A CA 1
ATOM 656 C C . GLU A 1 86 ? -18.643 2.840 13.029 1.00 95.38 86 GLU A C 1
ATOM 658 O O . GLU A 1 86 ? -17.466 2.773 13.393 1.00 95.38 86 GLU A O 1
ATOM 663 N N . ARG A 1 87 ? -19.410 3.910 13.264 1.00 91.62 87 ARG A N 1
ATOM 664 C CA . ARG A 1 87 ? -18.998 5.070 14.062 1.00 91.62 87 ARG A CA 1
ATOM 665 C C . ARG A 1 87 ? -19.971 5.275 15.219 1.00 91.62 87 ARG A C 1
ATOM 667 O O . ARG A 1 87 ? -21.168 5.449 14.999 1.00 91.62 87 ARG A O 1
ATOM 674 N N . LYS A 1 88 ? -19.454 5.313 16.449 1.00 90.88 88 LYS A N 1
ATOM 675 C CA . LYS A 1 88 ? -20.212 5.657 17.665 1.00 90.88 88 LYS A CA 1
ATOM 676 C C . LYS A 1 88 ? -19.531 6.811 18.383 1.00 90.88 88 LYS A C 1
ATOM 678 O O . LYS A 1 88 ? -18.565 6.620 19.119 1.00 90.88 88 LYS A O 1
ATOM 683 N N . GLY A 1 89 ? -20.025 8.028 18.164 1.00 86.06 89 GLY A N 1
ATOM 684 C CA . GLY A 1 89 ? -19.401 9.232 18.713 1.00 86.06 89 GLY A CA 1
ATOM 685 C C . GLY A 1 89 ? -17.968 9.397 18.196 1.00 86.06 89 GLY A C 1
ATOM 686 O O . GLY A 1 89 ? -17.772 9.603 17.000 1.00 86.06 89 GLY A O 1
ATOM 687 N N . ARG A 1 90 ? -16.978 9.296 19.097 1.00 84.00 90 ARG A N 1
ATOM 688 C CA . ARG A 1 90 ? -15.537 9.357 18.767 1.00 84.00 90 ARG A CA 1
ATOM 689 C C . ARG A 1 90 ? -14.894 7.984 18.545 1.00 84.00 90 ARG A C 1
ATOM 691 O O . ARG A 1 90 ? -13.711 7.921 18.235 1.00 84.00 90 ARG A O 1
ATOM 698 N N . SER A 1 91 ? -15.641 6.900 18.725 1.00 89.50 91 SER A N 1
ATOM 699 C CA . SER A 1 91 ? -15.143 5.539 18.541 1.00 89.50 91 SER A CA 1
ATOM 700 C C . SER A 1 91 ? -15.444 5.045 17.129 1.00 89.50 91 SER A C 1
ATOM 702 O O . SER A 1 91 ? -16.574 5.170 16.648 1.00 89.50 91 SER A O 1
ATOM 704 N N . LEU A 1 92 ? -14.437 4.451 16.490 1.00 92.38 92 LEU A N 1
ATOM 705 C CA . LEU A 1 92 ? -14.542 3.810 15.183 1.00 92.38 92 LEU A CA 1
ATOM 706 C C . LEU A 1 92 ? -14.358 2.302 15.339 1.00 92.38 92 LEU A C 1
ATOM 708 O O . LEU A 1 92 ? -13.449 1.849 16.034 1.00 92.38 92 LEU A O 1
ATOM 712 N N . LEU A 1 93 ? -15.202 1.530 14.663 1.00 94.31 93 LEU A N 1
ATOM 713 C CA . LEU A 1 93 ? -14.970 0.112 14.422 1.00 94.31 93 LEU A CA 1
ATOM 714 C C . LEU A 1 93 ? -14.388 -0.039 13.018 1.00 94.31 93 LEU A C 1
ATOM 716 O O . LEU A 1 93 ? -15.024 0.380 12.052 1.00 94.31 93 LEU A O 1
ATOM 720 N N . LEU A 1 94 ? -13.213 -0.659 12.899 1.00 94.75 94 LEU A N 1
ATOM 721 C CA . LEU A 1 94 ? -12.552 -0.888 11.614 1.00 94.75 94 LEU A CA 1
ATOM 722 C C . LEU A 1 94 ? -12.650 -2.358 11.184 1.00 94.75 94 LEU A C 1
ATOM 724 O O . LEU A 1 94 ? -12.410 -3.271 11.973 1.00 94.75 94 LEU A O 1
ATOM 728 N N . LYS A 1 95 ? -12.966 -2.588 9.909 1.00 95.69 95 LYS A N 1
ATOM 729 C CA . LYS A 1 95 ? -12.827 -3.871 9.208 1.00 95.69 95 LYS A CA 1
ATOM 730 C C . LYS A 1 95 ? -11.453 -3.957 8.553 1.00 95.69 95 LYS A C 1
ATOM 732 O O . LYS A 1 95 ? -10.922 -2.949 8.096 1.00 95.69 95 LYS A O 1
ATOM 737 N N . ASN A 1 96 ? -10.921 -5.178 8.461 1.00 92.19 96 ASN A N 1
ATOM 738 C CA . ASN A 1 96 ? -9.628 -5.473 7.830 1.00 92.19 96 ASN A CA 1
ATOM 739 C C . ASN A 1 96 ? -8.487 -4.593 8.367 1.00 92.19 96 ASN A C 1
ATOM 741 O O . ASN A 1 96 ? -7.631 -4.158 7.603 1.00 92.19 96 ASN A O 1
ATOM 745 N N . ALA A 1 97 ? -8.507 -4.309 9.672 1.00 91.44 97 ALA A N 1
ATOM 746 C CA . ALA A 1 97 ? -7.532 -3.429 10.287 1.00 91.44 97 ALA A CA 1
ATOM 747 C C . ALA A 1 97 ? -6.128 -4.053 10.243 1.00 91.44 97 ALA A C 1
ATOM 749 O O . ALA A 1 97 ? -5.929 -5.194 10.667 1.00 91.44 97 ALA A O 1
ATOM 750 N N . VAL A 1 98 ? -5.162 -3.289 9.749 1.00 91.38 98 VAL A N 1
ATOM 751 C CA . VAL A 1 98 ? -3.744 -3.628 9.713 1.00 91.38 98 VAL A CA 1
ATOM 752 C C . VAL A 1 98 ? -3.020 -2.683 10.655 1.00 91.38 98 VAL A C 1
ATOM 754 O O . VAL A 1 98 ? -3.097 -1.464 10.510 1.00 91.38 98 VAL A O 1
ATOM 757 N N . LEU A 1 99 ? -2.311 -3.261 11.620 1.00 89.88 99 LEU A N 1
ATOM 758 C CA . LEU A 1 99 ? -1.392 -2.516 12.462 1.00 89.88 99 LEU A CA 1
ATOM 759 C C . LEU A 1 99 ? -0.056 -2.376 11.737 1.00 89.88 99 LEU A C 1
ATOM 761 O O . LEU A 1 99 ? 0.540 -3.368 11.313 1.00 89.88 99 LEU A O 1
ATOM 765 N N . SER A 1 100 ? 0.397 -1.141 11.620 1.00 84.12 100 SER A N 1
ATOM 766 C CA . SER A 1 100 ? 1.623 -0.752 10.956 1.00 84.12 100 SER A CA 1
ATOM 767 C C . SER A 1 100 ? 2.526 -0.068 11.978 1.00 84.12 100 SER A C 1
ATOM 769 O O . SER A 1 100 ? 2.156 0.927 12.602 1.00 84.12 100 SER A O 1
ATOM 771 N N . GLU A 1 101 ? 3.708 -0.639 12.194 1.00 79.38 101 GLU A N 1
ATOM 772 C CA . GLU A 1 101 ? 4.743 -0.051 13.040 1.00 79.38 101 GLU A CA 1
ATOM 773 C C . GLU A 1 101 ? 6.024 0.103 12.224 1.00 79.38 101 GLU A C 1
ATOM 775 O O . GLU A 1 101 ? 6.516 -0.851 11.612 1.00 79.38 101 GLU A O 1
ATOM 780 N N . HIS A 1 102 ? 6.597 1.305 12.239 1.00 75.56 102 HIS A N 1
ATOM 781 C CA . HIS A 1 102 ? 7.925 1.521 11.687 1.00 75.56 102 HIS A CA 1
ATOM 782 C C . HIS A 1 102 ? 8.978 1.129 12.727 1.00 75.56 102 HIS A C 1
ATOM 784 O O . HIS A 1 102 ? 9.239 1.870 13.673 1.00 75.56 102 HIS A O 1
ATOM 790 N N . ILE A 1 103 ? 9.602 -0.034 12.539 1.00 82.00 103 ILE A N 1
ATOM 791 C CA . ILE A 1 103 ? 10.676 -0.535 13.403 1.00 82.00 103 ILE A CA 1
ATOM 792 C C . ILE A 1 103 ? 11.992 -0.493 12.609 1.00 82.00 103 ILE A C 1
ATOM 794 O O . ILE A 1 103 ? 12.230 -1.387 11.793 1.00 82.00 103 ILE A O 1
ATOM 798 N N . PRO A 1 104 ? 12.870 0.512 12.823 1.00 80.38 104 PRO A N 1
ATOM 799 C CA . PRO A 1 104 ? 14.100 0.668 12.039 1.00 80.38 104 PRO A CA 1
ATOM 800 C C . PRO A 1 104 ? 15.056 -0.518 12.181 1.00 80.38 104 PRO A C 1
ATOM 802 O O . PRO A 1 104 ? 15.718 -0.925 11.226 1.00 80.38 104 PRO A O 1
ATOM 805 N N . GLN A 1 105 ? 15.135 -1.071 13.391 1.00 89.19 105 GLN A N 1
ATOM 806 C CA . GLN A 1 105 ? 15.951 -2.230 13.710 1.00 89.19 105 GLN A CA 1
ATOM 807 C C . GLN A 1 105 ? 15.327 -2.985 14.879 1.00 89.19 105 GLN A C 1
ATOM 809 O O . GLN A 1 105 ? 14.940 -2.394 15.883 1.00 89.19 105 GLN A O 1
ATOM 814 N N . THR A 1 106 ? 15.285 -4.307 14.768 1.00 90.94 106 THR A N 1
ATOM 815 C CA . THR A 1 106 ? 14.905 -5.195 15.864 1.00 90.94 106 THR A CA 1
ATOM 816 C C . THR A 1 106 ? 15.692 -6.496 15.778 1.00 90.94 106 THR A C 1
ATOM 818 O O . THR A 1 106 ? 16.220 -6.849 14.719 1.00 90.94 106 THR A O 1
ATOM 821 N N . ARG A 1 107 ? 15.806 -7.200 16.904 1.00 91.81 107 ARG A N 1
ATOM 822 C CA . ARG A 1 107 ? 16.341 -8.560 16.961 1.00 91.81 107 ARG A CA 1
ATOM 823 C C . ARG A 1 107 ? 15.162 -9.517 17.070 1.00 91.81 107 ARG A C 1
ATOM 825 O O . ARG A 1 107 ? 14.308 -9.340 17.929 1.00 91.81 107 ARG A O 1
ATOM 832 N N . VAL A 1 108 ? 15.155 -10.531 16.217 1.00 91.44 108 VAL A N 1
ATOM 833 C CA . VAL A 1 108 ? 14.172 -11.616 16.233 1.00 91.44 108 VAL A CA 1
ATOM 834 C C . VAL A 1 108 ? 14.907 -12.944 16.338 1.00 91.44 108 VAL A C 1
ATOM 836 O O . VAL A 1 108 ? 16.012 -13.077 15.804 1.00 91.44 108 VAL A O 1
ATOM 839 N N . ASP A 1 109 ? 14.308 -13.914 17.021 1.00 93.06 109 ASP A N 1
ATOM 840 C CA . ASP A 1 109 ? 14.820 -15.283 17.027 1.00 93.06 109 ASP A CA 1
ATOM 841 C C . ASP A 1 109 ? 14.697 -15.885 15.625 1.00 93.06 109 ASP A C 1
ATOM 843 O O . ASP A 1 109 ? 13.745 -15.602 14.895 1.00 93.06 109 ASP A O 1
ATOM 847 N N . ALA A 1 110 ? 15.687 -16.680 15.217 1.00 90.88 110 ALA A N 1
ATOM 848 C CA . ALA A 1 110 ? 15.770 -17.187 13.852 1.00 90.88 110 ALA A CA 1
ATOM 849 C C . ALA A 1 110 ? 14.620 -18.177 13.559 1.00 90.88 110 ALA A C 1
ATOM 851 O O . ALA A 1 110 ? 14.601 -19.263 14.144 1.00 90.88 110 ALA A O 1
ATOM 852 N N . PRO A 1 111 ? 13.674 -17.851 12.653 1.00 92.12 111 PRO A N 1
ATOM 853 C CA . PRO A 1 111 ? 12.591 -18.763 12.306 1.00 92.12 111 PRO A CA 1
ATOM 854 C C . PRO A 1 111 ? 13.089 -19.889 11.387 1.00 92.12 111 PRO A C 1
ATOM 856 O O . PRO A 1 111 ? 14.087 -19.736 10.685 1.00 92.12 111 PRO A O 1
ATOM 859 N N . GLU A 1 112 ? 12.340 -20.994 11.306 1.00 94.00 112 GLU A N 1
ATOM 860 C CA . GLU A 1 112 ? 12.645 -22.117 10.398 1.00 94.00 112 GLU A CA 1
ATOM 861 C C . GLU A 1 112 ? 12.642 -21.691 8.915 1.00 94.00 112 GLU A C 1
ATOM 863 O O . GLU A 1 112 ? 13.383 -22.229 8.093 1.00 94.00 112 GLU A O 1
ATOM 868 N N . LYS A 1 113 ? 11.798 -20.714 8.551 1.00 94.75 113 LYS A N 1
ATOM 869 C CA . LYS A 1 113 ? 11.618 -20.242 7.171 1.00 94.75 113 LYS A CA 1
ATOM 870 C C . LYS A 1 113 ? 11.528 -18.721 7.118 1.00 94.75 113 LYS A C 1
ATOM 872 O O . LYS A 1 113 ? 10.864 -18.098 7.941 1.00 94.75 113 LYS A O 1
ATOM 877 N N . ALA A 1 114 ? 12.131 -18.136 6.086 1.00 93.75 114 ALA A N 1
ATOM 878 C CA . ALA A 1 114 ? 12.037 -16.714 5.771 1.00 93.75 114 ALA A CA 1
ATOM 879 C C . ALA A 1 114 ? 11.907 -16.503 4.255 1.00 93.75 114 ALA A C 1
ATOM 881 O O . ALA A 1 114 ? 12.420 -17.288 3.455 1.00 93.75 114 ALA A O 1
ATOM 882 N N . ARG A 1 115 ? 11.231 -15.423 3.846 1.00 94.12 115 ARG A N 1
ATOM 883 C CA . ARG A 1 115 ? 11.175 -14.984 2.444 1.00 94.12 115 ARG A CA 1
ATOM 884 C C . ARG A 1 115 ? 12.233 -13.910 2.216 1.00 94.12 115 ARG A C 1
ATOM 886 O O . ARG A 1 115 ? 12.331 -12.964 2.991 1.00 94.12 115 ARG A O 1
ATOM 893 N N . ARG A 1 116 ? 13.012 -14.041 1.140 1.00 93.75 116 ARG A N 1
ATOM 894 C CA . ARG A 1 116 ? 14.054 -13.079 0.757 1.00 93.75 116 ARG A CA 1
ATOM 895 C C . ARG A 1 116 ? 13.651 -12.343 -0.512 1.00 93.75 116 ARG A C 1
ATOM 897 O O . ARG A 1 116 ? 13.346 -12.979 -1.518 1.00 93.75 116 ARG A O 1
ATOM 904 N N . LEU A 1 117 ? 13.756 -11.017 -0.499 1.00 92.06 117 LEU A N 1
ATOM 905 C CA . LEU A 1 117 ? 13.685 -10.219 -1.721 1.00 92.06 117 LEU A CA 1
ATOM 906 C C . LEU A 1 117 ? 14.931 -10.486 -2.583 1.00 92.06 117 LEU A C 1
ATOM 908 O O . LEU A 1 117 ? 16.049 -10.139 -2.194 1.00 92.06 117 LEU A O 1
ATOM 912 N N . ASN A 1 118 ? 14.753 -11.115 -3.747 1.00 92.25 118 ASN A N 1
ATOM 913 C CA . ASN A 1 118 ? 15.853 -11.385 -4.672 1.00 92.25 118 ASN A CA 1
ATOM 914 C C . ASN A 1 118 ? 16.226 -10.118 -5.460 1.00 92.25 118 ASN A C 1
ATOM 916 O O . ASN A 1 118 ? 15.626 -9.818 -6.489 1.00 92.25 118 ASN A O 1
ATOM 920 N N . ARG A 1 119 ? 17.252 -9.394 -5.000 1.00 91.50 119 ARG A N 1
ATOM 921 C CA . ARG A 1 119 ? 17.742 -8.176 -5.672 1.00 91.50 119 ARG A CA 1
ATOM 922 C C . ARG A 1 119 ? 18.457 -8.435 -7.004 1.00 91.50 119 ARG A C 1
ATOM 924 O O . ARG A 1 119 ? 18.631 -7.495 -7.767 1.00 91.50 119 ARG A O 1
ATOM 931 N N . ASN A 1 120 ? 18.795 -9.689 -7.304 1.00 88.56 120 ASN A N 1
ATOM 932 C CA . ASN A 1 120 ? 19.462 -10.091 -8.545 1.00 88.56 120 ASN A CA 1
ATOM 933 C C . ASN A 1 120 ? 18.496 -10.809 -9.500 1.00 88.56 120 ASN A C 1
ATOM 935 O O . ASN A 1 120 ? 18.933 -11.488 -10.428 1.00 88.56 120 ASN A O 1
ATOM 939 N N . ALA A 1 121 ? 17.179 -10.711 -9.270 1.00 89.69 121 ALA A N 1
ATOM 940 C CA . ALA A 1 121 ? 16.179 -11.423 -10.066 1.00 89.69 121 ALA A CA 1
ATOM 941 C C . ALA A 1 121 ? 16.299 -11.120 -11.567 1.00 89.69 121 ALA A C 1
ATOM 943 O O . ALA A 1 121 ? 16.164 -12.033 -12.377 1.00 89.69 121 ALA A O 1
ATOM 944 N N . LEU A 1 122 ? 16.612 -9.871 -11.929 1.00 86.12 122 LEU A N 1
ATOM 945 C CA . LEU A 1 122 ? 16.790 -9.457 -13.320 1.00 86.12 122 LEU A CA 1
ATOM 946 C C . LEU A 1 122 ? 18.012 -10.122 -13.972 1.00 86.12 122 LEU A C 1
ATOM 948 O O . LEU A 1 122 ? 17.868 -10.741 -15.017 1.00 86.12 122 LEU A O 1
ATOM 952 N N . GLU A 1 123 ? 19.181 -10.067 -13.327 1.00 88.00 123 GLU A N 1
ATOM 953 C CA . GLU A 1 123 ? 20.409 -10.728 -13.805 1.00 88.00 123 GLU A CA 1
ATOM 954 C C . GLU A 1 123 ? 20.232 -12.249 -13.902 1.00 88.00 123 GLU A C 1
ATOM 956 O O . GLU A 1 123 ? 20.691 -12.878 -14.850 1.00 88.00 123 GLU A O 1
ATOM 961 N N . THR A 1 124 ? 19.523 -12.836 -12.933 1.00 87.19 124 THR A N 1
ATOM 962 C CA . THR A 1 124 ? 19.255 -14.282 -12.898 1.00 87.19 124 THR A CA 1
ATOM 963 C C . THR A 1 124 ? 18.327 -14.704 -14.035 1.00 87.19 124 THR A C 1
ATOM 965 O O . THR A 1 124 ? 18.540 -15.742 -14.652 1.00 87.19 124 THR A O 1
ATOM 968 N N . SER A 1 125 ? 17.285 -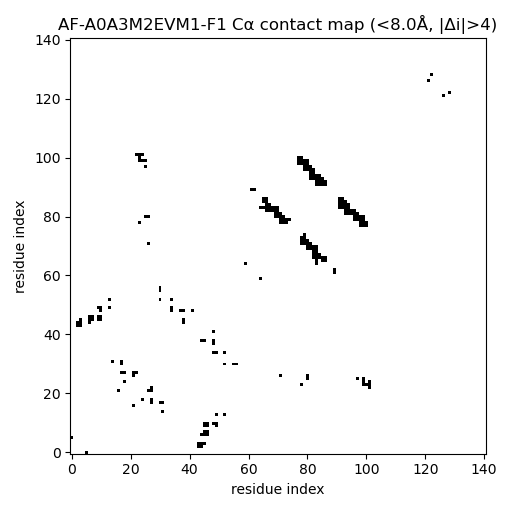13.913 -14.301 1.00 89.12 125 SER A N 1
ATOM 969 C CA . SER A 1 125 ? 16.274 -14.244 -15.311 1.00 89.12 125 SER A CA 1
ATOM 970 C C . SER A 1 125 ? 16.731 -13.889 -16.725 1.00 89.12 125 SER A C 1
ATOM 972 O O . SER A 1 125 ? 16.268 -14.502 -17.682 1.00 89.12 125 SER A O 1
ATOM 974 N N . TRP A 1 126 ? 17.631 -12.911 -16.868 1.00 86.12 126 TRP A N 1
ATOM 975 C CA . TRP A 1 126 ? 18.096 -12.410 -18.160 1.00 86.12 126 TRP A CA 1
ATOM 976 C C . TRP A 1 126 ? 19.621 -12.194 -18.189 1.00 86.12 126 TRP A C 1
ATOM 978 O O . TRP A 1 126 ? 20.098 -11.060 -18.281 1.00 86.12 126 TRP A O 1
ATOM 988 N N . PRO A 1 127 ? 20.419 -13.276 -18.141 1.00 77.75 127 PRO A N 1
ATOM 989 C CA . PRO A 1 127 ? 21.871 -13.193 -17.961 1.00 77.75 127 PRO A CA 1
ATOM 990 C C . PRO A 1 127 ? 22.620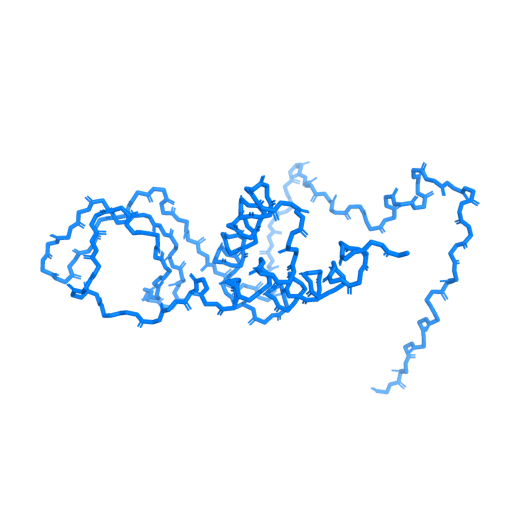 -12.553 -19.140 1.00 77.75 127 PRO A C 1
ATOM 992 O O . PRO A 1 127 ? 23.755 -12.115 -18.982 1.00 77.75 127 PRO A O 1
ATOM 995 N N . SER A 1 128 ? 22.001 -12.482 -20.323 1.00 84.00 128 SER A N 1
ATOM 996 C CA . SER A 1 128 ? 22.579 -11.854 -21.516 1.00 84.00 128 SER A CA 1
ATOM 997 C C . SER A 1 128 ? 22.418 -10.330 -21.565 1.00 84.00 128 SER A C 1
ATOM 999 O O . SER A 1 128 ? 23.026 -9.691 -22.425 1.00 84.00 128 SER A O 1
ATOM 1001 N N . LEU A 1 129 ? 21.626 -9.726 -20.668 1.00 78.06 129 LEU A N 1
ATOM 1002 C CA . LEU A 1 129 ? 21.498 -8.271 -20.603 1.00 78.06 129 LEU A CA 1
ATOM 1003 C C . LEU A 1 129 ? 22.697 -7.681 -19.845 1.00 78.06 129 LEU A C 1
ATOM 1005 O O . LEU A 1 129 ? 22.834 -7.830 -18.631 1.00 78.06 129 LEU A O 1
ATOM 1009 N N . VAL A 1 130 ? 23.578 -6.985 -20.565 1.00 70.44 130 VAL A N 1
ATOM 1010 C CA . VAL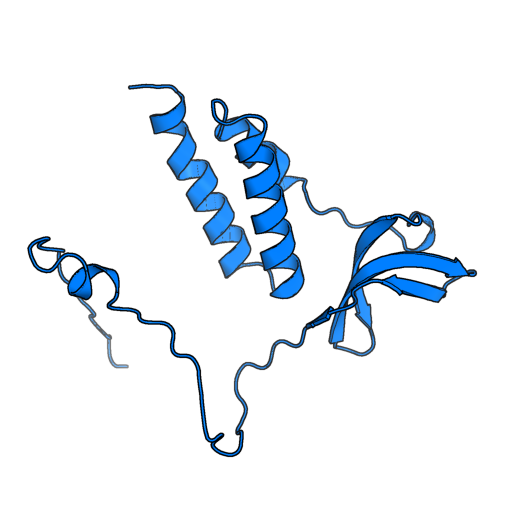 A 1 130 ? 24.721 -6.286 -19.967 1.00 70.44 130 VAL A CA 1
ATOM 1011 C C . VAL A 1 130 ? 24.240 -4.960 -19.382 1.00 70.44 130 VAL A C 1
ATOM 1013 O O . VAL A 1 130 ? 24.062 -3.974 -20.095 1.00 70.44 130 VAL A O 1
ATOM 1016 N N . PHE A 1 131 ? 24.033 -4.920 -18.068 1.00 65.38 131 PHE A N 1
ATOM 1017 C CA . PHE A 1 131 ? 23.774 -3.671 -17.354 1.00 65.38 131 PHE A CA 1
ATOM 1018 C C . PHE A 1 131 ? 25.094 -2.972 -17.021 1.00 65.38 131 PHE A C 1
ATOM 1020 O O . PHE A 1 131 ? 26.065 -3.609 -16.605 1.00 65.38 131 PHE A O 1
ATOM 1027 N N . GLN A 1 132 ? 25.140 -1.643 -17.139 1.00 61.47 132 GLN A N 1
ATOM 1028 C CA . GLN A 1 132 ? 26.245 -0.878 -16.562 1.00 61.47 132 GLN A CA 1
ATOM 1029 C C . GLN A 1 132 ? 26.256 -1.113 -15.043 1.00 61.47 132 GLN A C 1
ATOM 1031 O O . GLN A 1 132 ? 25.290 -0.788 -14.351 1.00 61.47 132 GLN A O 1
ATOM 1036 N N . ARG A 1 133 ? 27.339 -1.700 -14.509 1.00 51.59 133 ARG A N 1
ATOM 1037 C CA . ARG A 1 133 ? 27.510 -1.872 -13.058 1.00 51.59 133 ARG A CA 1
ATOM 1038 C C . ARG A 1 133 ? 27.382 -0.504 -12.393 1.00 51.59 133 ARG A C 1
ATOM 1040 O O . ARG A 1 133 ? 28.168 0.395 -12.684 1.00 51.59 133 ARG A O 1
ATOM 1047 N N . ARG A 1 134 ? 26.433 -0.361 -11.461 1.00 46.75 134 ARG A N 1
ATOM 1048 C CA . ARG A 1 134 ? 26.388 0.784 -10.540 1.00 46.75 134 ARG A CA 1
ATOM 1049 C C . ARG A 1 134 ? 27.754 0.886 -9.862 1.00 46.75 134 ARG A C 1
ATOM 1051 O O . ARG A 1 134 ? 28.109 0.033 -9.051 1.00 46.75 134 ARG A O 1
ATOM 1058 N N . SER A 1 135 ? 28.529 1.910 -10.206 1.00 40.69 135 SER A N 1
ATOM 1059 C CA . SER A 1 135 ? 29.795 2.223 -9.556 1.00 40.69 135 SER A CA 1
ATOM 1060 C C . SER A 1 135 ? 29.514 2.637 -8.113 1.00 40.69 135 SER A C 1
ATOM 1062 O O . SER A 1 135 ? 29.292 3.809 -7.812 1.00 40.69 135 SER A O 1
ATOM 1064 N N . GLY A 1 136 ? 29.486 1.659 -7.211 1.00 44.00 136 GLY A N 1
ATOM 1065 C CA . GLY A 1 136 ? 29.445 1.876 -5.775 1.00 44.00 136 GLY A CA 1
ATOM 1066 C C . GLY A 1 136 ? 30.777 2.438 -5.293 1.00 44.00 136 GLY A C 1
ATOM 1067 O O . GLY A 1 136 ? 31.576 1.715 -4.708 1.00 44.00 136 GLY A O 1
ATOM 1068 N N . LYS A 1 137 ? 31.023 3.734 -5.508 1.00 36.34 137 LYS A N 1
ATOM 1069 C CA . LYS A 1 137 ? 31.966 4.468 -4.661 1.00 36.34 137 LYS A CA 1
ATOM 1070 C C . LYS A 1 137 ? 31.280 4.680 -3.311 1.00 36.34 137 LYS A C 1
ATOM 1072 O O . LYS A 1 137 ? 30.619 5.688 -3.091 1.00 36.34 137 LYS A O 1
ATOM 1077 N N . ARG A 1 138 ? 31.439 3.714 -2.402 1.00 40.75 138 ARG A N 1
ATOM 1078 C CA . ARG A 1 138 ? 31.403 4.010 -0.967 1.00 40.75 138 ARG A CA 1
ATOM 1079 C C . ARG A 1 138 ? 32.595 4.925 -0.701 1.00 40.75 138 ARG A C 1
ATOM 1081 O O . ARG A 1 138 ? 33.732 4.461 -0.676 1.00 40.75 138 ARG A O 1
ATOM 1088 N N . ALA A 1 139 ? 32.341 6.222 -0.568 1.00 36.69 139 ALA A N 1
ATOM 1089 C CA . ALA A 1 139 ? 33.278 7.097 0.109 1.00 36.69 139 ALA A CA 1
ATOM 1090 C C . ALA A 1 139 ? 33.301 6.646 1.573 1.00 36.69 139 ALA A C 1
ATOM 1092 O O . ALA A 1 139 ? 32.315 6.790 2.288 1.00 36.69 139 ALA A O 1
ATOM 1093 N N . ALA A 1 140 ? 34.396 6.008 1.974 1.00 41.00 140 ALA A N 1
ATOM 1094 C CA . ALA A 1 140 ? 34.738 5.894 3.377 1.00 41.00 140 ALA A CA 1
ATOM 1095 C C . ALA A 1 140 ? 35.075 7.299 3.885 1.00 41.00 140 ALA A C 1
ATOM 1097 O O . ALA A 1 140 ? 35.946 7.951 3.301 1.00 41.00 140 ALA A O 1
ATOM 1098 N N . ARG A 1 141 ? 34.374 7.746 4.926 1.00 36.28 141 ARG A N 1
ATOM 1099 C CA . ARG A 1 141 ? 34.838 8.665 5.969 1.00 36.28 141 ARG A CA 1
ATOM 1100 C C . ARG A 1 141 ? 33.834 8.651 7.110 1.00 36.28 141 ARG A C 1
ATOM 1102 O O . ARG A 1 141 ? 32.625 8.705 6.803 1.00 36.28 141 ARG A O 1
#

Foldseek 3Di:
DAPLVVQVVLLVVLLVCLVVPPPFVVVNVVLVVVLVVVCVVVVSCSVVSNVVSVVPDDDDDLVPDDQQDFDWDDDPQWIKTFGFHDDDPSDTDGDPIDITDDDPDDDDDDDPDDDDDDPCVCCVVCVPDDDDPPPPPPPDD

pLDDT: mean 85.87, std 14.01, range [36.28, 96.38]

Radius of gyration: 20.08 Å; Cα contacts (8 Å, |Δi|>4): 126; chains: 1; bounding box: 55×37×51 Å

Sequence (141 aa):
MTFKETEYPGLLGEIRRIAETERDPALALERIRELILIENRIPLYPGLVTLVGQSLVEEVSVSDLSPGDTVSLDADGRTLLGIVAERKGRSLLLKNAVLSEHIPQTRVDAPEKARRLNRNALETSWPSLVFQRRSGKRAAR